Protein AF-A0A2W4KF21-F1 (afdb_monomer_lite)

Radius of gyration: 15.91 Å; chains: 1; bounding box: 39×37×43 Å

pLDDT: mean 79.7, std 15.99, range [42.22, 98.31]

Secondary structure (DSSP, 8-state):
----SS-EEEEPPPSSHHHHHHHIIIIISEE--HHHHHHTT---SS-SSSHHHHHHHTGGGEEEEEEE-TTSSSEEE-HHHHTT-SSEEEESS--TT---TTSTT----B--HHHHTT----SS-EEEEET-EETTTS--SEEEEEGGGHHHHHHHHHHTT--EETTEEHHHHEEEEP-

Foldseek 3Di:
DAFLPFKWKAAAFFDPNPVVLLCCLQPPLWLFAQVLCVVVVNDDPVGDDPPPQLVVQVVSQKRKIFMDGPPPHQFTAGLVLPLVDQQKWKDPFAQSNRPDPPDPSDDDIHNDSNDRSHDDGDPGMIMIGGRTDRCQSRPTQAREDAPVCLVVSLVSCVVVVHQDRPPGGPNNRYDHDDD

Sequence (179 aa):
LFRSKNRVIGHILQGNKKENLKRIILGTGVLAAQETRWRMGAHPKGNTMSPMDDMFTGGAAYAFLRVGPPGRFDIEWDAETLLVRADWFWRPTDKFGATNPKDSRYTSRETRPEVVANAHPNSSNEIVFKHGISIFRYPPRRIRVSASWREEVIGWFKQIGVTQLGDRPVEEVVVAHGG

Structure (mmCIF, N/CA/C/O backbone):
data_AF-A0A2W4KF21-F1
#
_entry.id   AF-A0A2W4KF21-F1
#
loop_
_atom_site.group_PDB
_atom_site.id
_atom_site.type_symbol
_atom_site.label_atom_id
_atom_site.label_alt_id
_atom_site.label_comp_id
_atom_site.label_asym_id
_atom_site.label_entity_id
_atom_site.label_seq_id
_atom_site.pdbx_PDB_ins_code
_atom_site.Cartn_x
_atom_site.Cartn_y
_atom_site.Cartn_z
_atom_site.occupancy
_atom_site.B_iso_or_equiv
_atom_site.auth_seq_id
_atom_site.auth_comp_id
_atom_site.auth_asym_id
_atom_site.auth_atom_id
_atom_site.pdbx_PDB_model_num
ATOM 1 N N . LEU A 1 1 ? 10.240 -21.439 -0.122 1.00 54.25 1 LEU A N 1
ATOM 2 C CA . LEU A 1 1 ? 9.822 -20.066 0.241 1.00 54.25 1 LEU A CA 1
ATOM 3 C C . LEU A 1 1 ? 11.054 -19.282 0.676 1.00 54.25 1 LEU A C 1
ATOM 5 O O . LEU A 1 1 ? 11.813 -19.790 1.492 1.00 54.25 1 LEU A O 1
ATOM 9 N N . PHE A 1 2 ? 11.278 -18.091 0.123 1.00 60.38 2 PHE A N 1
ATOM 10 C CA . PHE A 1 2 ? 12.237 -17.125 0.671 1.00 60.38 2 PHE A CA 1
ATOM 11 C C . PHE A 1 2 ? 11.516 -16.326 1.763 1.00 60.38 2 PHE A C 1
ATOM 13 O O . PHE A 1 2 ? 10.340 -16.029 1.598 1.00 60.38 2 PHE A O 1
ATOM 20 N N . ARG A 1 3 ? 12.199 -15.975 2.858 1.00 59.34 3 ARG A N 1
ATOM 21 C CA . ARG A 1 3 ? 11.620 -15.164 3.938 1.00 59.34 3 ARG A CA 1
ATOM 22 C C . ARG A 1 3 ? 12.452 -13.919 4.155 1.00 59.34 3 ARG A C 1
ATOM 24 O O . ARG A 1 3 ? 13.624 -14.018 4.522 1.00 59.34 3 ARG A O 1
ATOM 31 N N . SER A 1 4 ? 11.862 -12.749 3.919 1.00 63.03 4 SER A N 1
ATOM 32 C CA . SER A 1 4 ? 12.542 -11.491 4.221 1.00 63.03 4 SER A CA 1
ATOM 33 C C . SER A 1 4 ? 12.627 -11.334 5.733 1.00 63.03 4 SER A C 1
ATOM 35 O O . SER A 1 4 ? 11.607 -11.220 6.409 1.00 63.03 4 SER A O 1
ATOM 37 N N . LYS A 1 5 ? 13.840 -11.354 6.292 1.00 62.94 5 LYS A N 1
ATOM 38 C CA . LYS A 1 5 ? 13.994 -11.322 7.752 1.00 62.94 5 LYS A CA 1
ATOM 39 C C . LYS A 1 5 ? 13.764 -9.944 8.369 1.00 62.94 5 LYS A C 1
ATOM 41 O O . LYS A 1 5 ? 13.602 -9.896 9.575 1.00 62.94 5 LYS A O 1
ATOM 46 N N . ASN A 1 6 ? 13.745 -8.854 7.592 1.00 77.56 6 ASN A N 1
ATOM 47 C CA . ASN A 1 6 ? 13.626 -7.485 8.126 1.00 77.56 6 ASN A CA 1
ATOM 48 C C . ASN A 1 6 ? 13.198 -6.433 7.079 1.00 77.56 6 ASN A C 1
ATOM 50 O O . ASN A 1 6 ? 13.551 -5.253 7.201 1.00 77.56 6 ASN A O 1
ATOM 54 N N . ARG A 1 7 ? 12.491 -6.827 6.012 1.00 87.19 7 ARG A N 1
ATOM 55 C CA . ARG A 1 7 ? 11.993 -5.892 4.990 1.00 87.19 7 ARG A CA 1
ATOM 56 C C . ARG A 1 7 ? 10.534 -6.152 4.669 1.00 87.19 7 ARG A C 1
ATOM 58 O O . ARG A 1 7 ? 10.036 -7.265 4.797 1.00 87.19 7 ARG A O 1
ATOM 65 N N . VAL A 1 8 ? 9.880 -5.090 4.229 1.00 92.50 8 VAL A N 1
ATOM 66 C CA . VAL A 1 8 ? 8.517 -5.097 3.714 1.00 92.50 8 VAL A CA 1
ATOM 67 C C . VAL A 1 8 ? 8.514 -4.444 2.344 1.00 92.50 8 VAL A C 1
ATOM 69 O O . VAL A 1 8 ? 9.377 -3.615 2.031 1.00 92.50 8 VAL A O 1
ATOM 72 N N . ILE A 1 9 ? 7.524 -4.810 1.545 1.00 92.94 9 ILE A N 1
ATOM 73 C CA . ILE A 1 9 ? 7.164 -4.069 0.343 1.00 92.94 9 ILE A CA 1
ATOM 74 C C . ILE A 1 9 ? 6.026 -3.139 0.744 1.00 92.94 9 ILE A C 1
ATOM 76 O O . ILE A 1 9 ? 5.078 -3.587 1.380 1.00 92.94 9 ILE A O 1
ATOM 80 N N . GLY A 1 10 ? 6.098 -1.853 0.421 1.00 93.00 10 GLY A N 1
ATOM 81 C CA . GLY A 1 10 ? 5.080 -0.918 0.881 1.00 93.00 10 GLY A CA 1
ATOM 82 C C . GLY A 1 10 ? 4.859 0.295 -0.000 1.00 93.00 10 GLY A C 1
ATOM 83 O O . GLY A 1 10 ? 5.650 0.616 -0.888 1.00 93.00 10 GLY A O 1
ATOM 84 N N . HIS A 1 11 ? 3.737 0.957 0.263 1.00 91.50 11 HIS A N 1
ATOM 85 C CA . HIS A 1 11 ? 3.274 2.147 -0.435 1.00 91.50 11 HIS A CA 1
ATOM 86 C C . HIS A 1 11 ? 3.073 3.306 0.549 1.00 91.50 11 HIS A C 1
ATOM 88 O O . HIS A 1 11 ? 2.543 3.118 1.647 1.00 91.50 11 HIS A O 1
ATOM 94 N N . ILE A 1 12 ? 3.481 4.510 0.142 1.00 89.62 12 ILE A N 1
ATOM 95 C CA . ILE A 1 12 ? 3.196 5.758 0.860 1.00 89.62 12 ILE A CA 1
ATOM 96 C C . ILE A 1 12 ? 2.047 6.446 0.134 1.00 89.62 12 ILE A C 1
ATOM 98 O O . ILE A 1 12 ? 2.206 6.853 -1.020 1.00 89.62 12 ILE A O 1
ATOM 102 N N . LEU A 1 13 ? 0.915 6.593 0.817 1.00 87.06 13 LEU A N 1
ATOM 103 C CA . LEU A 1 13 ? -0.226 7.339 0.312 1.00 87.06 13 LEU A CA 1
ATOM 104 C C . LEU A 1 13 ? 0.162 8.818 0.213 1.00 87.06 13 LEU A C 1
ATOM 106 O O . LEU A 1 13 ? 0.653 9.414 1.170 1.00 87.06 13 LEU A O 1
ATOM 110 N N . GLN A 1 14 ? -0.057 9.410 -0.956 1.00 80.94 14 GLN A N 1
ATOM 111 C CA . GLN A 1 14 ? 0.237 10.821 -1.209 1.00 80.94 14 GLN A CA 1
ATOM 112 C C . GLN A 1 14 ? -0.993 11.696 -0.939 1.00 80.94 14 GLN A C 1
ATOM 114 O O . GLN A 1 14 ? -2.124 11.204 -0.950 1.00 80.94 14 GLN A O 1
ATOM 119 N N . GLY A 1 15 ? -0.782 12.995 -0.713 1.00 81.88 15 GLY A N 1
ATOM 120 C CA . GLY A 1 15 ? -1.860 13.969 -0.514 1.00 81.88 15 GLY A CA 1
ATOM 121 C C . GLY A 1 15 ? -2.752 13.645 0.690 1.00 81.88 15 GLY A C 1
ATOM 122 O O . GLY A 1 15 ? -2.266 13.319 1.774 1.00 81.88 15 GLY A O 1
ATOM 123 N N . ASN A 1 16 ? -4.075 13.723 0.508 1.00 84.06 16 ASN A N 1
ATOM 124 C CA . ASN A 1 16 ? -5.036 13.365 1.553 1.00 84.06 16 ASN A CA 1
ATOM 125 C C . ASN A 1 16 ? -5.079 11.838 1.748 1.00 84.06 16 ASN A C 1
ATOM 127 O O . ASN A 1 16 ? -5.884 11.133 1.135 1.00 84.06 16 ASN A O 1
ATOM 131 N N . LYS A 1 17 ? -4.195 11.332 2.617 1.00 89.12 17 LYS A N 1
ATOM 132 C CA . LYS A 1 17 ? -4.056 9.900 2.924 1.00 89.12 17 LYS A CA 1
ATOM 133 C C . LYS A 1 17 ? -5.371 9.259 3.352 1.00 89.12 17 LYS A C 1
ATOM 135 O O . LYS A 1 17 ? -5.662 8.143 2.929 1.00 89.12 17 LYS A O 1
ATOM 140 N N . LYS A 1 18 ? -6.165 9.971 4.158 1.00 90.50 18 LYS A N 1
ATOM 141 C CA . LYS A 1 18 ? -7.441 9.477 4.678 1.00 90.50 18 LYS A CA 1
ATOM 142 C C . LYS A 1 18 ? -8.443 9.215 3.575 1.00 90.50 18 LYS A C 1
ATOM 144 O O . LYS A 1 18 ? -8.954 8.105 3.453 1.00 90.50 18 LYS A O 1
ATOM 149 N N . GLU A 1 19 ? -8.653 10.214 2.737 1.00 86.81 19 GLU A N 1
ATOM 150 C CA . GLU A 1 19 ? -9.561 10.109 1.603 1.00 86.81 19 GLU A CA 1
ATOM 151 C C . GLU A 1 19 ? -9.077 9.069 0.579 1.00 86.81 19 GLU A C 1
ATOM 153 O O . GLU A 1 19 ? -9.865 8.276 0.069 1.00 86.81 19 GLU A O 1
ATOM 158 N N . ASN A 1 20 ? -7.769 9.003 0.314 1.00 85.38 20 ASN A N 1
ATOM 159 C CA . ASN A 1 20 ? -7.216 8.007 -0.603 1.00 85.38 20 ASN A CA 1
ATOM 160 C C . ASN A 1 20 ? -7.379 6.576 -0.075 1.00 85.38 20 ASN A C 1
ATOM 162 O O . ASN A 1 20 ? -7.749 5.686 -0.842 1.00 85.38 20 ASN A O 1
ATOM 166 N N . LEU A 1 21 ? -7.169 6.350 1.224 1.00 90.25 21 LEU A N 1
ATOM 167 C CA . LEU A 1 21 ? -7.403 5.045 1.838 1.00 90.25 21 LEU A CA 1
ATOM 168 C C . LEU A 1 21 ? -8.892 4.672 1.823 1.00 90.25 21 LEU A C 1
ATOM 170 O O . LEU A 1 21 ? -9.226 3.541 1.475 1.00 90.25 21 LEU A O 1
ATOM 174 N N . LYS A 1 22 ? -9.785 5.630 2.107 1.00 89.25 22 LYS A N 1
ATOM 175 C CA . LYS A 1 22 ? -11.240 5.441 2.009 1.00 89.25 22 LYS A CA 1
ATOM 176 C C . LYS A 1 22 ? -11.653 4.956 0.625 1.00 89.25 22 LYS A C 1
ATOM 178 O O . LYS A 1 22 ? -12.399 3.990 0.514 1.00 89.25 22 LYS A O 1
ATOM 183 N N . ARG A 1 23 ? -11.140 5.596 -0.430 1.00 85.62 23 ARG A N 1
ATOM 184 C CA . ARG A 1 23 ? -11.419 5.221 -1.827 1.00 85.62 23 ARG A CA 1
ATOM 185 C C . ARG A 1 23 ? -10.915 3.828 -2.171 1.00 85.62 23 ARG A C 1
ATOM 187 O O . ARG A 1 23 ? -11.590 3.113 -2.903 1.00 85.62 23 ARG A O 1
ATOM 194 N N . ILE A 1 24 ? -9.750 3.439 -1.650 1.00 87.94 24 ILE A N 1
ATOM 195 C CA . ILE A 1 24 ? -9.247 2.074 -1.824 1.00 87.94 24 ILE A CA 1
ATOM 196 C C . ILE A 1 24 ? -10.215 1.093 -1.163 1.00 87.94 24 ILE A C 1
ATOM 198 O O . ILE A 1 24 ? -10.636 0.156 -1.824 1.00 87.94 24 ILE A O 1
ATOM 202 N N . ILE A 1 25 ? -10.601 1.312 0.095 1.00 90.25 25 ILE A N 1
ATOM 203 C CA . ILE A 1 25 ? -11.417 0.356 0.859 1.00 90.25 25 ILE A CA 1
ATOM 204 C C . ILE A 1 25 ? -12.851 0.288 0.329 1.00 90.25 25 ILE A C 1
ATOM 206 O O . ILE A 1 25 ? -13.301 -0.783 -0.056 1.00 90.25 25 ILE A O 1
ATOM 210 N N . LEU A 1 26 ? -13.553 1.422 0.269 1.00 85.69 26 LEU A N 1
ATOM 211 C CA . LEU A 1 26 ? -14.971 1.480 -0.104 1.00 85.69 26 LEU A CA 1
ATOM 212 C C . LEU A 1 26 ? -15.217 1.389 -1.615 1.00 85.69 26 LEU A C 1
ATOM 214 O O . LEU A 1 26 ? -16.343 1.144 -2.030 1.00 85.69 26 LEU A O 1
ATOM 218 N N . GLY A 1 27 ? -14.196 1.649 -2.435 1.00 79.75 27 GLY A N 1
ATOM 219 C CA . GLY A 1 27 ? -14.311 1.627 -3.890 1.00 79.75 27 GLY A CA 1
ATOM 220 C C . GLY A 1 27 ? -14.067 0.236 -4.461 1.00 79.75 27 GLY A C 1
ATOM 221 O O . GLY A 1 27 ? -15.000 -0.493 -4.774 1.00 79.75 27 GLY A O 1
ATOM 222 N N . THR A 1 28 ? -12.796 -0.116 -4.656 1.00 75.50 28 THR A N 1
ATOM 223 C CA . THR A 1 28 ? -12.418 -1.322 -5.421 1.00 75.50 28 THR A CA 1
ATOM 224 C C . THR A 1 28 ? -11.611 -2.343 -4.634 1.00 75.50 28 THR A C 1
ATOM 226 O O . THR A 1 28 ? -11.383 -3.451 -5.114 1.00 75.50 28 THR A O 1
ATOM 229 N N . GLY A 1 29 ? -11.106 -1.978 -3.460 1.00 80.88 29 GLY A N 1
ATOM 230 C CA . GLY A 1 29 ? -10.084 -2.744 -2.757 1.00 80.88 29 GLY A CA 1
ATOM 231 C C . GLY A 1 29 ? -8.736 -2.764 -3.469 1.00 80.88 29 GLY A C 1
ATOM 232 O O . GLY A 1 29 ? -7.888 -3.575 -3.111 1.00 80.88 29 GLY A O 1
ATOM 233 N N . VAL A 1 30 ? -8.520 -1.947 -4.505 1.00 83.81 30 VAL A N 1
ATOM 234 C CA . VAL A 1 30 ? -7.303 -1.993 -5.322 1.00 83.81 30 VAL A CA 1
ATOM 235 C C . VAL A 1 30 ? -6.487 -0.722 -5.126 1.00 83.81 30 VAL A C 1
ATOM 237 O O . VAL A 1 30 ? -6.954 0.384 -5.401 1.00 83.81 30 VAL A O 1
ATOM 240 N N . LEU A 1 31 ? -5.218 -0.883 -4.741 1.00 81.25 31 LEU A N 1
ATOM 241 C CA . LEU A 1 31 ? -4.190 0.125 -4.981 1.00 81.25 31 LEU A CA 1
ATOM 242 C C . LEU A 1 31 ? -3.950 0.188 -6.493 1.00 81.25 31 LEU A C 1
ATOM 244 O O . LEU A 1 31 ? -3.119 -0.533 -7.049 1.00 81.25 31 LEU A O 1
ATOM 248 N N . ALA A 1 32 ? -4.785 0.976 -7.160 1.00 68.56 32 ALA A N 1
ATOM 249 C CA . ALA A 1 32 ? -4.885 1.007 -8.605 1.00 68.56 32 ALA A CA 1
ATOM 250 C C . ALA A 1 32 ? -3.744 1.811 -9.235 1.00 68.56 32 ALA A C 1
ATOM 252 O O . ALA A 1 32 ? -3.367 2.883 -8.751 1.00 68.56 32 ALA A O 1
ATOM 253 N N . ALA A 1 33 ? -3.245 1.298 -10.359 1.00 69.50 33 ALA A N 1
ATOM 254 C CA . ALA A 1 33 ? -2.389 2.049 -11.260 1.00 69.50 33 ALA A CA 1
ATOM 255 C C . ALA A 1 33 ? -3.111 3.300 -11.789 1.00 69.50 33 ALA A C 1
ATOM 257 O O . ALA A 1 33 ? -4.344 3.387 -11.762 1.00 69.50 33 ALA A O 1
ATOM 258 N N . GLN A 1 34 ? -2.356 4.286 -12.264 1.00 61.09 34 GLN A N 1
ATOM 259 C CA . GLN A 1 34 ? -2.917 5.559 -12.710 1.00 61.09 34 GLN A CA 1
ATOM 260 C C . GLN A 1 34 ? -3.912 5.405 -13.873 1.00 61.09 34 GLN A C 1
ATOM 262 O O . GLN A 1 34 ? -5.000 5.972 -13.797 1.00 61.09 34 GLN A O 1
ATOM 267 N N . GLU A 1 35 ? -3.608 4.586 -14.881 1.00 62.38 35 GLU A N 1
ATOM 268 C CA . GLU A 1 35 ? -4.525 4.283 -15.989 1.00 62.38 35 GLU A CA 1
ATOM 269 C C . GLU A 1 35 ? -5.807 3.622 -15.495 1.00 62.38 35 GLU A C 1
ATOM 271 O O . GLU A 1 35 ? -6.903 3.973 -15.932 1.00 62.38 35 GLU A O 1
ATOM 276 N N . THR A 1 36 ? -5.691 2.680 -14.556 1.00 56.84 36 THR A N 1
ATOM 277 C CA . THR A 1 36 ? -6.862 2.015 -13.988 1.00 56.84 36 THR A CA 1
ATOM 278 C C . THR A 1 36 ? -7.724 3.025 -13.225 1.00 56.84 36 THR A C 1
ATOM 280 O O . THR A 1 36 ? -8.941 3.001 -13.368 1.00 56.84 36 THR A O 1
ATOM 283 N N . ARG A 1 37 ? -7.120 3.970 -12.486 1.00 59.12 37 ARG A N 1
ATOM 284 C CA . ARG A 1 37 ? -7.849 5.074 -11.830 1.00 59.12 37 ARG A CA 1
ATOM 285 C C . ARG A 1 37 ? -8.558 5.978 -12.840 1.00 59.12 37 ARG A C 1
ATOM 287 O O . ARG A 1 37 ? -9.731 6.278 -12.644 1.00 59.12 37 ARG A O 1
ATOM 294 N N . TRP A 1 38 ? -7.893 6.347 -13.936 1.00 60.81 38 TRP A N 1
ATOM 295 C CA . TRP A 1 38 ? -8.502 7.132 -15.016 1.00 60.81 38 TRP A CA 1
ATOM 296 C C . TRP A 1 38 ? -9.691 6.418 -15.660 1.00 60.81 38 TRP A C 1
ATOM 298 O O . TRP A 1 38 ? -10.740 7.032 -15.832 1.00 60.81 38 TRP A O 1
ATOM 308 N N . ARG A 1 39 ? -9.575 5.117 -15.954 1.00 56.59 39 ARG A N 1
ATOM 309 C CA . ARG A 1 39 ? -10.692 4.319 -16.494 1.00 56.59 39 ARG A CA 1
ATOM 310 C C . ARG A 1 39 ? -11.859 4.190 -15.513 1.00 56.59 39 ARG A C 1
ATOM 312 O O . ARG A 1 39 ? -12.996 4.079 -15.949 1.00 56.59 39 ARG A O 1
ATOM 319 N N . MET A 1 40 ? -11.592 4.236 -14.208 1.00 56.69 40 MET A N 1
ATOM 320 C CA . MET A 1 40 ? -12.621 4.269 -13.160 1.00 56.69 40 MET A CA 1
ATOM 321 C C . MET A 1 40 ? -13.225 5.671 -12.935 1.00 56.69 40 MET A C 1
ATOM 323 O O . MET A 1 40 ? -13.983 5.855 -11.987 1.00 56.69 40 MET A O 1
ATOM 327 N N . GLY A 1 41 ? -12.868 6.681 -13.739 1.00 53.94 41 GLY A N 1
ATOM 328 C CA . GLY A 1 41 ? -13.335 8.064 -13.564 1.00 53.94 41 GLY A CA 1
ATOM 329 C C . GLY A 1 41 ? -12.695 8.802 -12.379 1.00 53.94 41 GLY A C 1
ATOM 330 O O . GLY A 1 41 ? -13.060 9.937 -12.071 1.00 53.94 41 GLY A O 1
ATOM 331 N N . ALA A 1 42 ? -11.711 8.195 -11.709 1.00 53.03 42 ALA A N 1
ATOM 332 C CA . ALA A 1 42 ? -10.936 8.839 -10.661 1.00 53.03 42 ALA A CA 1
ATOM 333 C C . ALA A 1 42 ? -9.799 9.645 -11.302 1.00 53.03 42 ALA A C 1
ATOM 335 O O . ALA A 1 42 ? -8.701 9.133 -11.515 1.00 53.03 42 ALA A O 1
ATOM 336 N N . HIS A 1 43 ? -10.061 10.917 -11.609 1.00 55.69 43 HIS A N 1
ATOM 337 C CA . HIS A 1 43 ? -9.060 11.851 -12.131 1.00 55.69 43 HIS A CA 1
ATOM 338 C C . HIS A 1 43 ? -8.252 12.469 -10.977 1.00 55.69 43 HIS A C 1
ATOM 340 O O . HIS A 1 43 ? -8.775 13.320 -10.250 1.00 55.69 43 HIS A O 1
ATOM 346 N N . PRO A 1 44 ? -6.980 12.085 -10.760 1.00 52.16 44 PRO A N 1
ATOM 347 C CA . PRO A 1 44 ? -6.175 12.679 -9.709 1.00 52.16 44 PRO A CA 1
ATOM 348 C C . PRO A 1 44 ? -5.705 14.062 -10.170 1.00 52.16 44 PRO A C 1
ATOM 350 O O . PRO A 1 44 ? -4.647 14.195 -10.777 1.00 52.16 44 PRO A O 1
ATOM 353 N N . LYS A 1 45 ? -6.458 15.121 -9.862 1.00 44.56 45 LYS A N 1
ATOM 354 C CA . LYS A 1 45 ? -5.855 16.459 -9.800 1.00 44.56 45 LYS A CA 1
ATOM 355 C C . LYS A 1 45 ? -4.874 16.456 -8.619 1.00 44.56 45 LYS A C 1
ATOM 357 O O . LYS A 1 45 ? -5.303 16.357 -7.476 1.00 44.56 45 LYS A O 1
ATOM 362 N N . GLY A 1 46 ? -3.568 16.477 -8.899 1.00 44.22 46 GLY A N 1
ATOM 363 C CA . GLY A 1 46 ? -2.507 16.715 -7.905 1.00 44.22 46 GLY A CA 1
ATOM 364 C C . GLY A 1 46 ? -2.158 15.580 -6.925 1.00 44.22 46 GLY A C 1
ATOM 365 O O . GLY A 1 46 ? -1.413 15.830 -5.986 1.00 44.22 46 GLY A O 1
ATOM 366 N N . ASN A 1 47 ? -2.657 14.350 -7.112 1.00 45.09 47 ASN A N 1
ATOM 367 C CA . ASN A 1 47 ? -2.562 13.278 -6.096 1.00 45.09 47 ASN A CA 1
ATOM 368 C C . ASN A 1 47 ? -1.603 12.116 -6.427 1.00 45.09 47 ASN A C 1
ATOM 370 O O . ASN A 1 47 ? -1.606 11.102 -5.728 1.00 45.09 47 ASN A O 1
ATOM 374 N N . THR A 1 48 ? -0.787 12.229 -7.474 1.00 51.25 48 THR A N 1
ATOM 375 C CA . THR A 1 48 ? 0.269 11.251 -7.784 1.00 51.25 48 THR A CA 1
ATOM 376 C C . THR A 1 48 ? 1.594 11.973 -7.988 1.00 51.25 48 THR A C 1
ATOM 378 O O . THR A 1 48 ? 1.613 13.132 -8.397 1.00 51.25 48 THR A O 1
ATOM 381 N N . MET A 1 49 ? 2.701 11.302 -7.679 1.00 52.94 49 MET A N 1
ATOM 382 C CA . MET A 1 49 ? 4.041 11.801 -7.988 1.00 52.94 49 MET A CA 1
ATOM 383 C C . MET A 1 49 ? 4.251 11.663 -9.503 1.00 52.94 49 MET A C 1
ATOM 385 O O . MET A 1 49 ? 3.940 10.613 -10.046 1.00 52.94 49 MET A O 1
ATOM 389 N N . SER A 1 50 ? 4.673 12.733 -10.178 1.00 53.62 50 SER A N 1
ATOM 390 C CA . SER A 1 50 ? 5.005 12.756 -11.618 1.00 53.62 50 SER A CA 1
ATOM 391 C C . SER A 1 50 ? 3.997 12.098 -12.591 1.00 53.62 50 SER A C 1
ATOM 393 O O . SER A 1 50 ? 4.385 11.306 -13.448 1.00 53.62 50 SER A O 1
ATOM 395 N N . PRO A 1 51 ? 2.697 12.462 -12.542 1.00 53.59 51 PRO A N 1
ATOM 396 C CA . PRO A 1 51 ? 1.643 11.854 -13.358 1.00 53.59 51 PRO A CA 1
ATOM 397 C C . PRO A 1 51 ? 1.899 11.868 -14.868 1.00 53.59 51 PRO A C 1
ATOM 399 O O . PRO A 1 51 ? 1.443 10.966 -15.560 1.00 53.59 51 PRO A O 1
ATOM 402 N N . MET A 1 52 ? 2.572 12.903 -15.376 1.00 53.47 52 MET A N 1
ATOM 403 C CA . MET A 1 52 ? 2.863 13.038 -16.803 1.00 53.47 52 MET A CA 1
ATOM 404 C C . MET A 1 52 ? 4.013 12.124 -17.228 1.00 53.47 52 MET A C 1
ATOM 406 O O . MET A 1 52 ? 3.915 11.475 -18.265 1.00 53.47 52 MET A O 1
ATOM 410 N N . ASP A 1 53 ? 5.072 12.022 -16.419 1.00 52.81 53 ASP A N 1
ATOM 411 C CA . ASP A 1 53 ? 6.225 11.172 -16.728 1.00 52.81 53 ASP A CA 1
ATOM 412 C C . ASP A 1 53 ? 5.824 9.695 -16.789 1.00 52.81 53 ASP A C 1
ATOM 414 O O . ASP A 1 53 ? 6.197 9.013 -17.742 1.00 52.81 53 ASP A O 1
ATOM 418 N N . ASP A 1 54 ? 4.988 9.237 -15.850 1.00 52.88 54 ASP A N 1
ATOM 419 C CA . ASP A 1 54 ? 4.451 7.870 -15.814 1.00 52.88 54 ASP A CA 1
ATOM 420 C C . ASP A 1 54 ? 3.626 7.521 -17.065 1.00 52.88 54 ASP A C 1
ATOM 422 O O . ASP A 1 54 ? 3.667 6.389 -17.554 1.00 52.88 54 ASP A O 1
ATOM 426 N N . MET A 1 55 ? 2.870 8.477 -17.611 1.00 55.28 55 MET A N 1
ATOM 427 C CA . MET A 1 55 ? 2.120 8.268 -18.854 1.00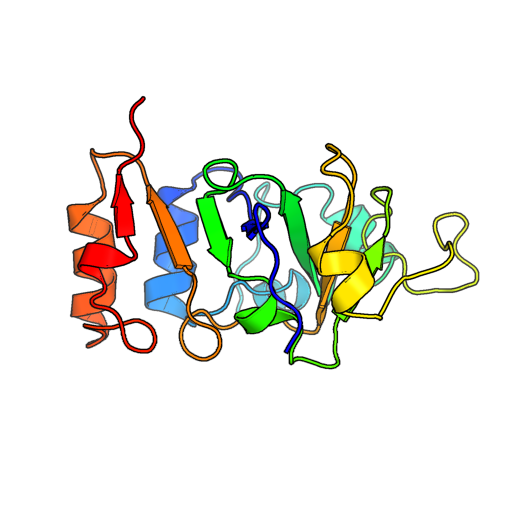 55.28 55 MET A CA 1
ATOM 428 C C . MET A 1 55 ? 3.049 8.125 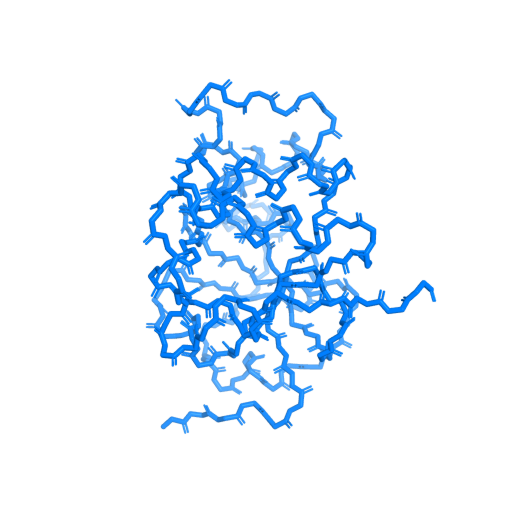-20.063 1.00 55.28 55 MET A C 1
ATOM 430 O O . MET A 1 55 ? 2.801 7.283 -20.925 1.00 55.28 55 MET A O 1
ATOM 434 N N . PHE A 1 56 ? 4.136 8.899 -20.125 1.00 55.53 56 PHE A N 1
ATOM 435 C CA . PHE A 1 56 ? 5.080 8.843 -21.245 1.00 55.53 56 PHE A CA 1
ATOM 436 C C . PHE A 1 56 ? 6.006 7.615 -21.209 1.00 55.53 56 PHE A C 1
ATOM 438 O O . PHE A 1 56 ? 6.522 7.209 -22.249 1.00 55.53 56 PHE A O 1
ATOM 445 N N . THR A 1 57 ? 6.209 7.000 -20.042 1.00 49.44 57 THR A N 1
ATOM 446 C CA . THR A 1 57 ? 7.097 5.837 -19.840 1.00 49.44 57 THR A CA 1
ATOM 447 C C . THR A 1 57 ? 6.380 4.480 -19.861 1.00 49.44 57 THR A C 1
ATOM 449 O O . THR A 1 57 ? 7.036 3.425 -19.851 1.00 49.44 57 THR A O 1
ATOM 452 N N . GLY A 1 58 ? 5.042 4.492 -19.851 1.00 52.72 58 GLY A N 1
ATOM 453 C CA . GLY A 1 58 ? 4.192 3.317 -19.629 1.00 52.72 58 GLY A CA 1
ATOM 454 C C . GLY A 1 58 ? 4.021 2.940 -18.148 1.00 52.72 58 GLY A C 1
ATOM 455 O O . GLY A 1 58 ? 3.383 1.931 -17.847 1.00 52.72 58 GLY A O 1
ATOM 456 N N . GLY A 1 59 ? 4.572 3.732 -17.221 1.00 51.50 59 GLY A N 1
ATOM 457 C CA . GLY A 1 59 ? 4.448 3.569 -15.769 1.00 51.50 59 GLY A CA 1
ATOM 458 C C . GLY A 1 59 ? 3.015 3.725 -15.248 1.00 51.50 59 GLY A C 1
ATOM 459 O O . GLY A 1 59 ? 2.648 3.120 -14.242 1.00 51.50 59 GLY A O 1
ATOM 460 N N . ALA A 1 60 ? 2.159 4.440 -15.980 1.00 56.59 60 ALA A N 1
ATOM 461 C CA . ALA A 1 60 ? 0.769 4.677 -15.607 1.00 56.59 60 ALA A CA 1
ATOM 462 C C . ALA A 1 60 ? -0.067 3.383 -15.477 1.00 56.59 60 ALA A C 1
ATOM 464 O O . ALA A 1 60 ? -1.065 3.371 -14.752 1.00 56.59 60 ALA A O 1
ATOM 465 N N . ALA A 1 61 ? 0.354 2.275 -16.101 1.00 57.31 61 ALA A N 1
ATOM 466 C CA . ALA A 1 61 ? -0.263 0.948 -15.978 1.00 57.31 61 ALA A CA 1
ATOM 467 C C . ALA A 1 61 ? 0.147 0.169 -14.706 1.00 57.31 61 ALA A C 1
ATOM 469 O O . ALA A 1 61 ? -0.358 -0.937 -14.466 1.00 57.31 61 ALA A O 1
ATOM 470 N N . TYR A 1 62 ? 1.039 0.729 -13.881 1.00 62.78 62 TYR A N 1
ATOM 471 C CA . TYR A 1 62 ? 1.624 0.065 -12.721 1.00 62.78 62 TYR A CA 1
ATOM 472 C C . TYR A 1 62 ? 1.291 0.742 -11.383 1.00 62.78 62 TYR A C 1
ATOM 474 O O . TYR A 1 62 ? 1.064 1.948 -11.290 1.00 62.78 62 TYR A O 1
ATOM 482 N N . ALA A 1 63 ? 1.255 -0.061 -10.316 1.00 80.31 63 ALA A N 1
ATOM 483 C CA . ALA A 1 63 ? 1.307 0.434 -8.945 1.00 80.31 63 ALA A CA 1
ATOM 484 C C . ALA A 1 63 ? 2.750 0.417 -8.442 1.00 80.31 63 ALA A C 1
ATOM 486 O O . ALA A 1 63 ? 3.416 -0.620 -8.481 1.00 80.31 63 ALA A O 1
ATOM 487 N N . PHE A 1 64 ? 3.189 1.569 -7.942 1.00 82.69 64 PHE A N 1
ATOM 488 C CA . PHE A 1 64 ? 4.544 1.813 -7.469 1.00 82.69 64 PHE A CA 1
ATOM 489 C C . PHE A 1 64 ? 4.657 1.578 -5.967 1.00 82.69 64 PHE A C 1
ATOM 491 O O . PHE A 1 64 ? 3.969 2.213 -5.158 1.00 82.69 64 PHE A O 1
ATOM 498 N N . LEU A 1 65 ? 5.520 0.642 -5.599 1.00 89.62 65 LEU A N 1
ATOM 499 C CA . LEU A 1 65 ? 5.838 0.283 -4.227 1.00 89.62 65 LEU A CA 1
ATOM 500 C C . LEU A 1 65 ? 7.356 0.345 -4.026 1.00 89.62 65 LEU A C 1
ATOM 502 O O . LEU A 1 65 ? 8.133 0.485 -4.971 1.00 89.62 65 LEU A O 1
ATOM 506 N N . ARG A 1 66 ? 7.787 0.257 -2.769 1.00 89.81 66 ARG A N 1
ATOM 507 C CA . ARG A 1 66 ? 9.202 0.260 -2.387 1.00 89.81 66 ARG A CA 1
ATOM 508 C C . ARG A 1 66 ? 9.504 -0.882 -1.434 1.00 89.81 66 ARG A C 1
ATOM 510 O O . ARG A 1 66 ? 8.653 -1.273 -0.643 1.00 89.81 66 ARG A O 1
ATOM 517 N N . VAL A 1 67 ? 10.739 -1.360 -1.464 1.00 89.62 67 VAL A N 1
ATOM 518 C CA . VAL A 1 67 ? 11.316 -2.235 -0.443 1.00 89.62 67 VAL A CA 1
ATOM 519 C C . VAL A 1 67 ? 11.932 -1.362 0.649 1.00 89.62 67 VAL A C 1
ATOM 521 O O . VAL A 1 67 ? 12.692 -0.424 0.379 1.00 89.62 67 VAL A O 1
ATOM 524 N N . GLY A 1 68 ? 11.604 -1.643 1.907 1.00 89.50 68 GLY A N 1
ATOM 525 C CA . GLY A 1 68 ? 12.096 -0.866 3.041 1.00 89.50 68 GLY A CA 1
ATOM 526 C C . GLY A 1 68 ? 11.934 -1.574 4.382 1.00 89.50 68 GLY A C 1
ATOM 527 O O . GLY A 1 68 ? 11.426 -2.693 4.431 1.00 89.50 68 GLY A O 1
ATOM 528 N N . PRO A 1 69 ? 12.391 -0.951 5.481 1.00 90.00 69 PRO A N 1
ATOM 529 C CA . PRO A 1 69 ? 12.130 -1.469 6.818 1.00 90.00 69 PRO A CA 1
ATOM 530 C C . PRO A 1 69 ? 10.627 -1.380 7.165 1.00 90.00 69 PRO A C 1
ATOM 532 O O . PRO A 1 69 ? 9.946 -0.473 6.674 1.00 90.00 69 PRO A O 1
ATOM 535 N N . PRO A 1 70 ? 10.107 -2.284 8.019 1.00 90.44 70 PRO A N 1
ATOM 536 C CA . PRO A 1 70 ? 8.760 -2.163 8.575 1.00 90.44 70 PRO A CA 1
ATOM 537 C C . PRO A 1 70 ? 8.556 -0.827 9.303 1.00 90.44 70 PRO A C 1
ATOM 539 O O . PRO A 1 70 ? 9.485 -0.299 9.910 1.00 90.44 70 PRO A O 1
ATOM 542 N N . GLY A 1 71 ? 7.334 -0.299 9.288 1.00 90.12 71 GLY A N 1
ATOM 543 C CA . GLY A 1 71 ? 6.975 0.976 9.912 1.00 90.12 71 GLY A CA 1
ATOM 544 C C . GLY A 1 71 ? 7.234 2.209 9.042 1.00 90.12 71 GLY A C 1
ATOM 545 O O . GLY A 1 71 ? 6.894 3.317 9.451 1.00 90.12 71 GLY A O 1
ATOM 546 N N . ARG A 1 72 ? 7.814 2.050 7.848 1.00 89.12 72 ARG A N 1
ATOM 547 C CA . ARG A 1 72 ? 8.102 3.166 6.933 1.00 89.12 72 ARG A CA 1
ATOM 548 C C . ARG A 1 72 ? 6.895 3.575 6.088 1.00 89.12 72 ARG A C 1
ATOM 550 O O . ARG A 1 72 ? 6.823 4.727 5.666 1.00 89.12 72 ARG A O 1
ATOM 557 N N . PHE A 1 73 ? 5.986 2.649 5.794 1.00 92.38 73 PHE A N 1
ATOM 558 C CA . PHE A 1 73 ? 4.958 2.843 4.770 1.00 92.38 73 PHE A CA 1
ATOM 559 C C . PHE A 1 73 ? 3.561 2.975 5.383 1.00 92.38 73 PHE A C 1
ATOM 561 O O . PHE A 1 73 ? 3.358 2.660 6.556 1.00 92.38 73 PHE A O 1
ATOM 568 N N . ASP A 1 74 ? 2.602 3.471 4.600 1.00 94.50 74 ASP A N 1
ATOM 569 C CA . ASP A 1 74 ? 1.200 3.538 5.027 1.00 94.50 74 ASP A CA 1
ATOM 570 C C . ASP A 1 74 ? 0.508 2.187 4.800 1.00 94.50 74 ASP A C 1
ATOM 572 O O . ASP A 1 74 ? -0.298 1.756 5.615 1.00 94.50 74 ASP A O 1
ATOM 576 N N . ILE A 1 75 ? 0.855 1.478 3.723 1.00 95.50 75 ILE A N 1
ATOM 577 C CA . ILE A 1 75 ? 0.398 0.106 3.472 1.00 95.50 75 ILE A CA 1
ATOM 578 C C . ILE A 1 75 ? 1.624 -0.776 3.270 1.00 95.50 75 ILE A C 1
ATOM 580 O O . ILE A 1 75 ? 2.488 -0.460 2.450 1.00 95.50 75 ILE A O 1
ATOM 584 N N . GLU A 1 76 ? 1.707 -1.863 4.029 1.00 95.56 76 GLU A N 1
ATOM 585 C CA . GLU A 1 76 ? 2.848 -2.776 4.059 1.00 95.56 76 GLU A CA 1
ATOM 586 C C . GLU A 1 76 ? 2.400 -4.194 3.731 1.00 95.56 76 GLU A C 1
ATOM 588 O O . GLU A 1 76 ? 1.396 -4.670 4.258 1.00 95.56 76 GLU A O 1
ATOM 593 N N . TRP A 1 77 ? 3.199 -4.900 2.942 1.00 95.19 77 TRP A N 1
ATOM 594 C CA . TRP A 1 77 ? 3.059 -6.315 2.628 1.00 95.19 77 TRP A CA 1
ATOM 595 C C . TRP A 1 77 ? 4.335 -7.064 2.993 1.00 95.19 77 TRP A C 1
ATOM 597 O O . TRP A 1 77 ? 5.448 -6.541 2.856 1.00 95.19 77 TRP A O 1
ATOM 607 N N . ASP A 1 78 ? 4.172 -8.314 3.416 1.00 93.12 78 ASP A N 1
ATOM 608 C CA . ASP A 1 78 ? 5.279 -9.258 3.398 1.00 93.12 78 ASP A CA 1
ATOM 609 C C . ASP A 1 78 ? 5.670 -9.542 1.942 1.00 93.12 78 ASP A C 1
ATOM 611 O O . ASP A 1 78 ? 4.822 -9.604 1.047 1.00 93.12 78 ASP A O 1
ATOM 615 N N . ALA A 1 79 ? 6.971 -9.703 1.689 1.00 90.75 79 ALA A N 1
ATOM 616 C CA . ALA A 1 79 ? 7.469 -9.959 0.338 1.00 90.75 79 ALA A CA 1
ATOM 617 C C . ALA A 1 79 ? 6.847 -11.233 -0.263 1.00 90.75 79 ALA A C 1
ATOM 619 O O . ALA A 1 79 ? 6.498 -11.262 -1.439 1.00 90.75 79 ALA A O 1
ATOM 620 N N . GLU A 1 80 ? 6.635 -12.252 0.567 1.00 90.62 80 GLU A N 1
ATOM 621 C CA . GLU A 1 80 ? 5.989 -13.516 0.200 1.00 90.62 80 GLU A CA 1
ATOM 622 C C . GLU A 1 80 ? 4.542 -13.328 -0.277 1.00 90.62 80 GLU A C 1
ATOM 624 O O . GLU A 1 80 ? 4.084 -14.075 -1.134 1.00 90.62 80 GLU A O 1
ATOM 629 N N . THR A 1 81 ? 3.834 -12.301 0.199 1.00 93.06 81 THR A N 1
ATOM 630 C CA . THR A 1 81 ? 2.454 -12.027 -0.222 1.00 93.06 81 THR A CA 1
ATOM 631 C C . THR A 1 81 ? 2.385 -11.480 -1.645 1.00 93.06 81 THR A C 1
ATOM 633 O O . THR A 1 81 ? 1.440 -11.774 -2.373 1.00 93.06 81 THR A O 1
ATOM 636 N N . LEU A 1 82 ? 3.359 -10.662 -2.058 1.00 92.25 82 LEU A N 1
ATOM 637 C CA . LEU A 1 82 ? 3.315 -9.982 -3.357 1.00 92.25 82 LEU A CA 1
ATOM 638 C C . LEU A 1 82 ? 4.194 -10.631 -4.423 1.00 92.25 82 LEU A C 1
ATOM 640 O O . LEU A 1 82 ? 3.786 -10.690 -5.581 1.00 92.25 82 LEU A O 1
ATOM 644 N N . LEU A 1 83 ? 5.379 -11.126 -4.063 1.00 91.38 83 LEU A N 1
ATOM 645 C CA . LEU A 1 83 ? 6.349 -11.638 -5.037 1.00 91.38 83 LEU A CA 1
ATOM 646 C C . LEU A 1 83 ? 6.008 -13.044 -5.561 1.00 91.38 83 LEU A C 1
ATOM 648 O O . LEU A 1 83 ? 6.704 -13.548 -6.435 1.00 91.38 83 LEU A O 1
ATOM 652 N N . VAL A 1 84 ? 4.921 -13.657 -5.078 1.00 90.31 84 VAL A N 1
ATOM 653 C CA . VAL A 1 84 ? 4.288 -14.832 -5.715 1.00 90.31 84 VAL A CA 1
ATOM 654 C C . VAL A 1 84 ? 3.655 -14.496 -7.063 1.00 90.31 84 VAL A C 1
ATOM 656 O O . VAL A 1 84 ? 3.382 -15.386 -7.867 1.00 90.31 84 VAL A O 1
ATOM 659 N N . ARG A 1 85 ? 3.393 -13.212 -7.320 1.00 91.12 85 ARG A N 1
ATOM 660 C CA . ARG A 1 85 ? 2.932 -12.742 -8.621 1.00 91.12 85 ARG A CA 1
ATOM 661 C C . ARG A 1 85 ? 4.069 -12.826 -9.641 1.00 91.12 85 ARG A C 1
ATOM 663 O O . ARG A 1 85 ? 5.234 -12.713 -9.282 1.00 91.12 85 ARG A O 1
ATOM 670 N N . ALA A 1 86 ? 3.725 -12.948 -10.920 1.00 87.31 86 ALA A N 1
ATOM 671 C CA . ALA A 1 86 ? 4.692 -12.920 -12.023 1.00 87.31 86 ALA A CA 1
ATOM 672 C C . ALA A 1 86 ? 4.745 -11.562 -12.753 1.00 87.31 86 ALA A C 1
ATOM 674 O O . ALA A 1 86 ? 5.557 -11.367 -13.651 1.00 87.31 86 ALA A O 1
ATOM 675 N N . ASP A 1 87 ? 3.865 -10.620 -12.403 1.00 88.06 87 ASP A N 1
ATOM 676 C CA . ASP A 1 87 ? 3.651 -9.361 -13.124 1.00 88.06 87 ASP A CA 1
ATOM 677 C C . ASP A 1 87 ? 4.309 -8.150 -12.445 1.00 88.06 87 ASP A C 1
ATOM 679 O O . ASP A 1 87 ? 3.772 -7.035 -12.467 1.00 88.06 87 ASP A O 1
ATOM 683 N N . TRP A 1 88 ? 5.484 -8.370 -11.857 1.00 89.44 88 TRP A N 1
ATOM 684 C CA . TRP A 1 88 ? 6.281 -7.335 -11.214 1.00 89.44 88 TRP A CA 1
ATOM 685 C C . TRP A 1 88 ? 7.726 -7.327 -11.703 1.00 89.44 88 TRP A C 1
ATOM 687 O O . TRP A 1 88 ? 8.246 -8.314 -12.220 1.00 89.44 88 TRP A O 1
ATOM 697 N N . PHE A 1 89 ? 8.381 -6.185 -11.528 1.00 86.44 89 PHE A N 1
ATOM 698 C CA . PHE A 1 89 ? 9.832 -6.075 -11.622 1.00 86.44 89 PHE A CA 1
ATOM 699 C C . PHE A 1 89 ? 10.334 -5.011 -10.649 1.00 86.44 89 PHE A C 1
ATOM 701 O O . PHE A 1 89 ? 9.594 -4.099 -10.275 1.00 86.44 89 PHE A O 1
ATOM 708 N N . TRP A 1 90 ? 11.597 -5.123 -10.251 1.00 86.44 90 TRP A N 1
ATOM 709 C CA . TRP A 1 90 ? 12.252 -4.190 -9.340 1.00 86.44 90 TRP A CA 1
ATOM 710 C C . TRP A 1 90 ? 13.436 -3.481 -9.993 1.00 86.44 90 TRP A C 1
ATOM 712 O O . TRP A 1 90 ? 14.095 -4.019 -10.890 1.00 86.44 90 TRP A O 1
ATOM 722 N N . ARG A 1 91 ? 13.716 -2.270 -9.506 1.00 81.06 91 ARG A N 1
ATOM 723 C CA . ARG A 1 91 ? 14.886 -1.464 -9.847 1.00 81.06 91 ARG A CA 1
ATOM 724 C C . ARG A 1 91 ? 15.511 -0.848 -8.594 1.00 81.06 91 ARG A C 1
ATOM 726 O O . ARG A 1 91 ? 14.788 -0.389 -7.706 1.00 81.06 91 ARG A O 1
ATOM 733 N N . PRO A 1 92 ? 16.851 -0.743 -8.547 1.00 75.12 92 PRO A N 1
ATOM 734 C CA . PRO A 1 92 ? 17.554 -0.093 -7.441 1.00 75.12 92 PRO A CA 1
ATOM 735 C C . PRO A 1 92 ? 17.402 1.432 -7.432 1.00 75.12 92 PRO A C 1
ATOM 737 O O . PRO A 1 92 ? 17.698 2.057 -6.415 1.00 75.12 92 PRO A O 1
ATOM 740 N N . THR A 1 93 ? 16.975 2.033 -8.547 1.00 69.88 93 THR A N 1
ATOM 741 C CA . THR A 1 93 ? 16.802 3.483 -8.711 1.00 69.88 93 THR A CA 1
ATOM 742 C C . THR A 1 93 ? 15.472 3.791 -9.392 1.00 69.88 93 THR A C 1
ATOM 744 O O . THR A 1 93 ? 15.004 2.990 -10.201 1.00 69.88 93 THR A O 1
ATOM 747 N N . ASP A 1 94 ? 14.895 4.945 -9.055 1.00 63.66 94 ASP A N 1
ATOM 748 C CA . ASP A 1 94 ? 13.588 5.396 -9.524 1.00 63.66 94 ASP A CA 1
ATOM 749 C C . ASP A 1 94 ? 13.717 5.776 -10.995 1.00 63.66 94 ASP A C 1
ATOM 751 O O . ASP A 1 94 ? 14.631 6.515 -11.386 1.00 63.66 94 ASP A O 1
ATOM 755 N N . LYS A 1 95 ? 12.858 5.184 -11.820 1.00 64.75 95 LYS A N 1
ATOM 756 C CA . LYS A 1 95 ? 12.870 5.345 -13.275 1.00 64.75 95 LYS A CA 1
ATOM 757 C C . LYS A 1 95 ? 11.463 5.537 -13.827 1.00 64.75 95 LYS A C 1
ATOM 759 O O . LYS A 1 95 ? 11.274 5.304 -15.024 1.00 64.75 95 LYS A O 1
ATOM 764 N N . PHE A 1 96 ? 10.502 5.942 -12.990 1.00 61.09 96 PHE A N 1
ATOM 765 C CA . PHE A 1 96 ? 9.128 6.228 -13.413 1.00 61.09 96 PHE A CA 1
ATOM 766 C C . PHE A 1 96 ? 8.505 5.057 -14.192 1.00 61.09 96 PHE A C 1
ATOM 768 O O . PHE A 1 96 ? 7.858 5.242 -15.222 1.00 61.09 96 PHE A O 1
ATOM 775 N N . GLY A 1 97 ? 8.823 3.813 -13.813 1.00 56.09 97 GLY A N 1
ATOM 776 C CA . GLY A 1 97 ? 8.303 2.620 -14.482 1.00 56.09 97 GLY A CA 1
ATOM 777 C C . GLY A 1 97 ? 8.725 2.412 -15.948 1.00 56.09 97 GLY A C 1
ATOM 778 O O . GLY A 1 97 ? 8.111 1.583 -16.612 1.00 56.09 97 GLY A O 1
ATOM 779 N N . ALA A 1 98 ? 9.761 3.090 -16.473 1.00 58.56 98 ALA A N 1
ATOM 780 C CA . ALA A 1 98 ? 10.159 3.048 -17.894 1.00 58.56 98 ALA A CA 1
ATOM 781 C C . ALA A 1 98 ? 10.273 1.641 -18.486 1.00 58.56 98 ALA A C 1
ATOM 783 O O . ALA A 1 98 ? 11.274 0.947 -18.282 1.00 58.56 98 ALA A O 1
ATOM 784 N N . THR A 1 99 ? 9.258 1.205 -19.236 1.00 61.84 99 THR A N 1
ATOM 785 C CA . THR A 1 99 ? 9.209 -0.169 -19.750 1.00 61.84 99 THR A CA 1
ATOM 786 C C . THR A 1 99 ? 9.864 -0.357 -21.122 1.00 61.84 99 THR A C 1
ATOM 788 O O . THR A 1 99 ? 10.219 -1.486 -21.470 1.00 61.84 99 THR A O 1
ATOM 791 N N . ASN A 1 100 ? 10.058 0.726 -21.871 1.00 64.56 100 ASN A N 1
ATOM 792 C CA . ASN A 1 100 ? 10.576 0.721 -23.236 1.00 64.56 100 ASN A CA 1
ATOM 793 C C . ASN A 1 100 ? 12.118 0.667 -23.261 1.00 64.56 100 ASN A C 1
ATOM 795 O O . ASN A 1 100 ? 12.735 1.611 -22.778 1.00 64.56 100 ASN A O 1
ATOM 799 N N . PRO A 1 101 ? 12.753 -0.358 -23.868 1.00 63.53 101 PRO A N 1
ATOM 800 C CA . PRO A 1 101 ? 14.213 -0.448 -24.003 1.00 63.53 101 PRO A CA 1
ATOM 801 C C . PRO A 1 101 ? 14.888 0.733 -24.708 1.00 63.53 101 PRO A C 1
ATOM 803 O O . PRO A 1 101 ? 16.090 0.920 -24.562 1.00 63.53 101 PRO A O 1
ATOM 806 N N . LYS A 1 102 ? 14.129 1.515 -25.485 1.00 62.78 102 LYS A N 1
ATOM 807 C CA . LYS A 1 102 ? 14.618 2.705 -26.194 1.00 62.78 102 LYS A CA 1
ATOM 808 C C . LYS A 1 102 ? 14.549 3.989 -25.358 1.00 62.78 102 LYS A C 1
ATOM 810 O O . LYS A 1 102 ? 15.013 5.025 -25.818 1.00 62.78 102 LYS A O 1
ATOM 815 N N . ASP A 1 103 ? 13.946 3.947 -24.170 1.00 65.75 103 ASP A N 1
ATOM 816 C CA . ASP A 1 103 ? 13.930 5.080 -23.243 1.00 65.75 103 ASP A CA 1
ATOM 817 C C . ASP A 1 103 ? 15.275 5.153 -22.505 1.00 65.75 103 ASP A C 1
ATOM 819 O O . ASP A 1 103 ? 15.752 4.146 -21.984 1.00 65.75 103 ASP A O 1
ATOM 823 N N . SER A 1 104 ? 15.883 6.338 -22.4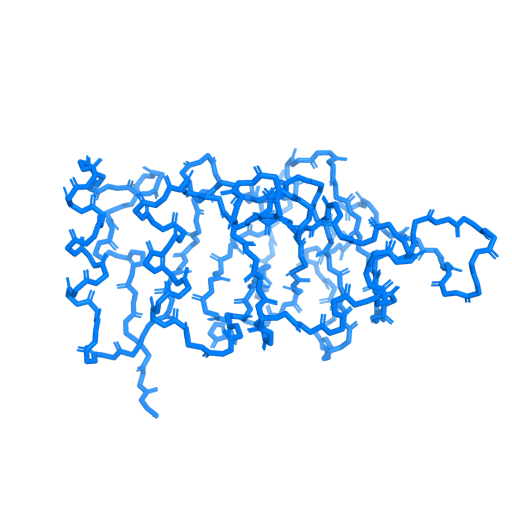14 1.00 64.62 104 SER A N 1
ATOM 824 C CA . SER A 1 104 ? 17.158 6.541 -21.706 1.00 64.62 104 SER A CA 1
ATOM 825 C C . SER A 1 104 ? 17.087 6.211 -20.207 1.00 64.62 104 SER A C 1
ATOM 827 O O . SER A 1 104 ? 18.115 6.038 -19.552 1.00 64.62 104 SER A O 1
ATOM 829 N N . ARG A 1 105 ? 15.877 6.088 -19.651 1.00 62.78 105 ARG A N 1
ATOM 830 C CA . ARG A 1 105 ? 15.597 5.668 -18.272 1.00 62.78 105 ARG A CA 1
ATOM 831 C C . ARG A 1 105 ? 15.463 4.144 -18.128 1.00 62.78 105 ARG A C 1
ATOM 833 O O . ARG A 1 105 ? 15.288 3.656 -17.009 1.00 62.78 105 ARG A O 1
ATOM 840 N N . TYR A 1 106 ? 15.539 3.374 -19.216 1.00 62.16 106 TYR A N 1
ATOM 841 C CA . TYR A 1 106 ? 15.520 1.913 -19.183 1.00 62.16 106 TYR A CA 1
ATOM 842 C C . TYR A 1 106 ? 16.877 1.349 -18.748 1.00 62.16 106 TYR A C 1
ATOM 844 O O . TYR A 1 106 ? 17.900 1.561 -19.391 1.00 62.16 106 TYR A O 1
ATOM 852 N N . THR A 1 107 ? 16.877 0.576 -17.663 1.00 65.19 107 THR A N 1
ATOM 853 C CA . THR A 1 107 ? 18.048 -0.151 -17.151 1.00 65.19 107 THR A CA 1
ATOM 854 C C . THR A 1 107 ? 17.715 -1.630 -16.963 1.00 65.19 107 THR A C 1
ATOM 856 O O . THR A 1 107 ? 16.569 -2.051 -17.156 1.00 65.19 107 THR A O 1
ATOM 859 N N . SER A 1 108 ? 18.702 -2.424 -16.533 1.00 68.44 108 SER A N 1
ATOM 860 C CA . SER A 1 108 ? 18.458 -3.789 -16.062 1.00 68.44 108 SER A CA 1
ATOM 861 C C . SER A 1 108 ? 17.379 -3.810 -14.967 1.00 68.44 108 SER A C 1
ATOM 863 O O . SER A 1 108 ? 17.245 -2.875 -14.170 1.00 68.44 108 SER A O 1
ATOM 865 N N . ARG A 1 109 ? 16.570 -4.872 -14.978 1.00 77.31 109 ARG A N 1
ATOM 866 C CA . ARG A 1 109 ? 15.470 -5.125 -14.040 1.00 77.31 109 ARG A CA 1
ATOM 867 C C . ARG A 1 109 ? 15.760 -6.408 -13.285 1.00 77.31 109 ARG A C 1
ATOM 869 O O . ARG A 1 109 ? 16.328 -7.328 -13.864 1.00 77.31 109 ARG A O 1
ATOM 876 N N . GLU A 1 110 ? 15.319 -6.477 -12.039 1.00 82.25 110 GLU A N 1
ATOM 877 C CA . GLU A 1 110 ? 15.342 -7.714 -11.263 1.00 82.25 110 GLU A CA 1
ATOM 878 C C . GLU A 1 110 ? 13.929 -8.290 -11.153 1.00 82.25 110 GLU A C 1
ATOM 880 O O . GLU A 1 110 ? 12.964 -7.558 -10.918 1.00 82.25 110 GLU A O 1
ATOM 885 N N . THR A 1 111 ? 13.822 -9.603 -11.323 1.00 83.69 111 THR A N 1
ATOM 886 C CA . THR A 1 111 ? 12.562 -10.363 -11.264 1.00 83.69 111 THR A CA 1
ATOM 887 C C . THR A 1 111 ? 12.677 -11.589 -10.359 1.00 83.69 111 THR A C 1
ATOM 889 O O . THR A 1 111 ? 11.719 -12.345 -10.230 1.00 83.69 111 THR A O 1
ATOM 892 N N . ARG A 1 112 ? 13.835 -11.807 -9.723 1.00 85.00 112 ARG A N 1
ATOM 893 C CA . ARG A 1 112 ? 14.056 -12.886 -8.759 1.00 85.00 112 ARG A CA 1
ATOM 894 C C . ARG A 1 112 ? 13.563 -12.482 -7.366 1.00 85.00 112 ARG A C 1
ATOM 896 O O . ARG A 1 112 ? 14.116 -11.542 -6.779 1.00 85.00 112 ARG A O 1
ATOM 903 N N . PRO A 1 113 ? 12.543 -13.162 -6.811 1.00 83.56 113 PRO A N 1
ATOM 904 C CA . PRO A 1 113 ? 11.959 -12.801 -5.524 1.00 83.56 113 PRO A CA 1
ATOM 905 C C . PRO A 1 113 ? 12.966 -12.744 -4.368 1.00 83.56 113 PRO A C 1
ATOM 907 O O . PRO A 1 113 ? 12.934 -11.823 -3.555 1.00 83.56 113 PRO A O 1
ATOM 910 N N . GLU A 1 114 ? 13.889 -13.702 -4.307 1.00 84.06 114 GLU A N 1
ATOM 911 C CA . GLU A 1 114 ? 14.890 -13.839 -3.250 1.00 84.06 114 GLU A CA 1
ATOM 912 C C . GLU A 1 114 ? 15.907 -12.695 -3.235 1.00 84.06 114 GLU A C 1
ATOM 914 O O . GLU A 1 114 ? 16.392 -12.319 -2.167 1.00 84.06 114 GLU A O 1
ATOM 919 N N . VAL A 1 115 ? 16.192 -12.099 -4.395 1.00 83.38 115 VAL A N 1
ATOM 920 C CA . VAL A 1 115 ? 17.076 -10.934 -4.499 1.00 83.38 115 VAL A CA 1
ATOM 921 C C . VAL A 1 115 ? 16.348 -9.691 -4.000 1.00 83.38 115 VAL A C 1
ATOM 923 O O . VAL A 1 115 ? 16.864 -8.958 -3.159 1.00 83.38 115 VAL A O 1
ATOM 926 N N . VAL A 1 116 ? 15.113 -9.480 -4.456 1.00 83.25 116 VAL A N 1
ATOM 927 C CA . VAL A 1 116 ? 14.332 -8.280 -4.120 1.00 83.25 116 VAL A CA 1
ATOM 928 C C . VAL A 1 116 ? 13.893 -8.269 -2.660 1.00 83.25 116 VAL A C 1
ATOM 930 O O . VAL A 1 116 ? 13.976 -7.233 -2.001 1.00 83.25 116 VAL A O 1
ATOM 933 N N . ALA A 1 117 ? 13.505 -9.421 -2.111 1.00 81.12 117 ALA A N 1
ATOM 934 C CA . ALA A 1 117 ? 13.132 -9.562 -0.704 1.00 81.12 117 ALA A CA 1
ATOM 935 C C . ALA A 1 117 ? 14.272 -9.202 0.269 1.00 81.12 117 ALA A C 1
ATOM 937 O O . ALA A 1 117 ? 14.010 -8.888 1.435 1.00 81.12 117 ALA A O 1
ATOM 938 N N . ASN A 1 118 ? 15.519 -9.236 -0.212 1.00 77.81 118 ASN A N 1
ATOM 939 C CA . ASN A 1 118 ? 16.731 -8.929 0.543 1.00 77.81 118 ASN A CA 1
ATOM 940 C C . ASN A 1 118 ? 17.454 -7.668 0.040 1.00 77.81 118 ASN A C 1
ATOM 942 O O . ASN A 1 118 ? 18.557 -7.375 0.501 1.00 77.81 118 ASN A O 1
ATOM 946 N N . ALA A 1 119 ? 16.846 -6.902 -0.872 1.00 78.12 119 ALA A N 1
ATOM 947 C CA . ALA A 1 119 ? 17.457 -5.699 -1.418 1.00 78.12 119 ALA A CA 1
ATOM 948 C C . ALA A 1 119 ? 17.756 -4.662 -0.320 1.00 78.12 119 ALA A C 1
ATOM 950 O O . ALA A 1 119 ? 16.997 -4.486 0.646 1.00 78.12 119 ALA A O 1
ATOM 951 N N . HIS A 1 120 ? 18.873 -3.945 -0.476 1.00 70.50 120 HIS A N 1
ATOM 952 C CA . HIS A 1 120 ? 19.235 -2.874 0.445 1.00 70.50 120 HIS A CA 1
ATOM 953 C C . HIS A 1 120 ? 18.178 -1.762 0.404 1.00 70.50 120 HIS A C 1
ATOM 955 O O . HIS A 1 120 ? 17.828 -1.281 -0.678 1.00 70.50 120 HIS A O 1
ATOM 961 N N . PRO A 1 121 ? 17.668 -1.326 1.570 1.00 66.88 121 PRO A N 1
ATOM 962 C CA . PRO A 1 121 ? 16.699 -0.252 1.618 1.00 66.88 121 PRO A CA 1
ATOM 963 C C . PRO A 1 121 ? 17.403 1.039 1.209 1.00 66.88 121 PRO A C 1
ATOM 965 O O . PRO A 1 121 ? 18.295 1.522 1.899 1.00 66.88 121 PRO A O 1
ATOM 968 N N . ASN A 1 122 ? 16.986 1.610 0.091 1.00 68.62 122 ASN A N 1
ATOM 969 C CA . ASN A 1 122 ? 17.368 2.958 -0.310 1.00 68.62 122 ASN A CA 1
ATOM 970 C C . ASN A 1 122 ? 16.092 3.793 -0.548 1.00 68.62 122 ASN A C 1
ATOM 972 O O . ASN A 1 122 ? 14.968 3.273 -0.545 1.00 68.62 122 ASN A O 1
ATOM 976 N N . SER A 1 123 ? 16.224 5.112 -0.663 1.00 62.00 123 SER A N 1
ATOM 977 C CA . SER A 1 123 ? 15.077 5.996 -0.902 1.00 62.00 123 SER A CA 1
ATOM 978 C C . SER A 1 123 ? 14.529 5.883 -2.324 1.00 62.00 123 SER A C 1
ATOM 980 O O . SER A 1 123 ? 13.341 6.149 -2.506 1.00 62.00 123 SER A O 1
ATOM 982 N N . SER A 1 124 ? 15.356 5.443 -3.273 1.00 71.50 124 SER A N 1
ATOM 983 C CA . SER A 1 124 ? 15.074 5.482 -4.709 1.00 71.50 124 SER A CA 1
ATOM 984 C C . SER A 1 124 ? 14.672 4.143 -5.320 1.00 71.50 124 SER A C 1
ATOM 986 O O . SER A 1 124 ? 14.478 4.092 -6.521 1.00 71.50 124 SER A O 1
ATOM 988 N N . ASN A 1 125 ? 14.579 3.045 -4.572 1.00 81.12 125 ASN A N 1
ATOM 989 C CA . ASN A 1 125 ? 14.177 1.780 -5.176 1.00 81.12 125 ASN A CA 1
ATOM 990 C C . ASN A 1 125 ? 12.698 1.796 -5.554 1.00 81.12 125 ASN A C 1
ATOM 992 O O . ASN A 1 125 ? 11.876 2.450 -4.907 1.00 81.12 125 ASN A O 1
ATOM 996 N N . GLU A 1 126 ? 12.387 1.016 -6.577 1.00 83.94 126 GLU A N 1
ATOM 997 C CA . GLU A 1 126 ? 11.060 0.919 -7.149 1.00 83.94 126 GLU A CA 1
ATOM 998 C C . GLU A 1 126 ? 10.765 -0.550 -7.444 1.00 83.94 126 GLU A C 1
ATOM 1000 O O . GLU A 1 126 ? 11.507 -1.208 -8.170 1.00 83.94 126 GLU A O 1
ATOM 1005 N N . ILE A 1 127 ? 9.682 -1.076 -6.878 1.00 87.38 127 ILE A N 1
ATOM 1006 C CA . ILE A 1 127 ? 9.037 -2.289 -7.375 1.00 87.38 127 ILE A CA 1
ATOM 1007 C C . ILE A 1 127 ? 7.687 -1.897 -7.946 1.00 87.38 127 ILE A C 1
ATOM 1009 O O . ILE A 1 127 ? 6.899 -1.206 -7.298 1.00 87.38 127 ILE A O 1
ATOM 1013 N N . VAL A 1 128 ? 7.418 -2.356 -9.160 1.00 86.94 128 VAL A N 1
ATOM 1014 C CA . VAL A 1 128 ? 6.176 -2.047 -9.857 1.00 86.94 128 VAL A CA 1
ATOM 1015 C C . VAL A 1 128 ? 5.365 -3.307 -10.088 1.00 86.94 128 VAL A C 1
ATOM 1017 O O . VAL A 1 128 ? 5.921 -4.343 -10.440 1.00 86.94 128 VAL A O 1
ATOM 1020 N N . PHE A 1 129 ? 4.049 -3.208 -9.913 1.00 88.56 129 PHE A N 1
ATOM 1021 C CA . PHE A 1 129 ? 3.093 -4.290 -10.165 1.00 88.56 129 PHE A CA 1
ATOM 1022 C C . PHE A 1 129 ? 2.102 -3.874 -11.239 1.00 88.56 129 PHE A C 1
ATOM 1024 O O . PHE A 1 129 ? 1.490 -2.806 -11.138 1.00 88.56 129 PHE A O 1
ATOM 1031 N N . LYS A 1 130 ? 1.915 -4.712 -12.258 1.00 83.44 130 LYS A N 1
ATOM 1032 C CA . LYS A 1 130 ? 0.969 -4.421 -13.338 1.00 83.44 130 LYS A CA 1
ATOM 1033 C C . LYS A 1 130 ? -0.470 -4.390 -12.801 1.00 83.44 130 LYS A C 1
ATOM 1035 O O . LYS A 1 130 ? -0.831 -5.165 -11.918 1.00 83.44 130 LYS A O 1
ATOM 1040 N N . HIS A 1 131 ? -1.296 -3.476 -13.314 1.00 79.62 131 HIS A N 1
ATOM 1041 C CA . HIS A 1 131 ? -2.734 -3.339 -13.010 1.00 79.62 131 HIS A CA 1
ATOM 1042 C C . HIS A 1 131 ? -3.115 -3.027 -11.550 1.00 79.62 131 HIS A C 1
ATOM 1044 O O . HIS A 1 131 ? -4.299 -2.868 -11.250 1.00 79.62 131 HIS A O 1
ATOM 1050 N N . GLY A 1 132 ? -2.142 -2.865 -10.654 1.00 85.62 132 GLY A N 1
ATOM 1051 C CA . GLY A 1 132 ? -2.378 -2.565 -9.246 1.00 85.62 132 GLY A CA 1
ATOM 1052 C C . GLY A 1 132 ? -2.365 -3.783 -8.326 1.00 85.62 132 GLY A C 1
ATOM 1053 O O . GLY A 1 132 ? -2.007 -4.901 -8.707 1.00 85.62 132 GLY A O 1
ATOM 1054 N N . ILE A 1 133 ? -2.722 -3.551 -7.063 1.00 90.38 133 ILE A N 1
ATOM 1055 C CA . ILE A 1 133 ? -2.701 -4.567 -6.003 1.00 90.38 133 ILE A CA 1
ATOM 1056 C C . ILE A 1 133 ? -4.035 -4.552 -5.267 1.00 90.38 133 ILE A C 1
ATOM 1058 O O . ILE A 1 133 ? -4.372 -3.565 -4.622 1.00 90.38 133 ILE A O 1
ATOM 1062 N N . SER A 1 134 ? -4.785 -5.652 -5.349 1.00 92.19 134 SER A N 1
ATOM 1063 C CA . SER A 1 134 ? -5.967 -5.846 -4.507 1.00 92.19 134 SER A CA 1
ATOM 1064 C C . SER A 1 134 ? -5.542 -6.177 -3.079 1.00 92.19 134 SER A C 1
ATOM 1066 O O . SER A 1 134 ? -4.847 -7.171 -2.870 1.00 92.19 134 SER A O 1
ATOM 1068 N N . ILE A 1 135 ? -5.995 -5.383 -2.109 1.00 93.56 135 ILE A N 1
ATOM 1069 C CA . ILE A 1 135 ? -5.735 -5.597 -0.679 1.00 93.56 135 ILE A CA 1
ATOM 1070 C C . ILE A 1 135 ? -6.541 -6.771 -0.112 1.00 93.56 135 ILE A C 1
ATOM 1072 O O . ILE A 1 135 ? -6.249 -7.225 0.983 1.00 93.56 135 ILE A O 1
ATOM 1076 N N . PHE A 1 136 ? -7.541 -7.271 -0.842 1.00 92.94 136 PHE A N 1
ATOM 1077 C CA . PHE A 1 136 ? -8.316 -8.449 -0.444 1.00 92.94 136 PHE A CA 1
ATOM 1078 C C . PHE A 1 136 ? -7.674 -9.740 -0.953 1.00 92.94 136 PHE A C 1
ATOM 1080 O O . PHE A 1 136 ? -7.576 -10.713 -0.215 1.00 92.94 136 PHE A O 1
ATOM 1087 N N . ARG A 1 137 ? -7.184 -9.741 -2.202 1.00 93.88 137 ARG A N 1
ATOM 1088 C CA . ARG A 1 137 ? -6.472 -10.896 -2.774 1.00 93.88 137 ARG A CA 1
ATOM 1089 C C . ARG A 1 137 ? -5.050 -11.035 -2.230 1.00 93.88 137 ARG A C 1
ATOM 1091 O O . ARG A 1 137 ? -4.567 -12.149 -2.067 1.00 93.88 137 ARG A O 1
ATOM 1098 N N . TYR A 1 138 ? -4.385 -9.909 -1.983 1.00 96.06 138 TYR A N 1
ATOM 1099 C CA . TYR A 1 138 ? -3.031 -9.841 -1.441 1.00 96.06 138 TYR A CA 1
ATOM 1100 C C . TYR A 1 138 ? -3.069 -9.017 -0.147 1.00 96.06 138 TYR A C 1
ATOM 1102 O O . TYR A 1 138 ? -2.812 -7.808 -0.184 1.00 96.06 138 TYR A O 1
ATOM 1110 N N . PRO A 1 139 ? -3.452 -9.633 0.986 1.00 96.19 139 PRO A N 1
ATOM 1111 C CA . PRO A 1 139 ? -3.714 -8.910 2.221 1.00 96.19 139 PRO A CA 1
ATOM 1112 C C . PRO A 1 139 ? -2.451 -8.227 2.758 1.00 96.19 139 PRO A C 1
ATOM 1114 O O . PRO A 1 139 ? -1.420 -8.885 2.921 1.00 96.19 139 PRO A O 1
ATOM 1117 N N . PRO A 1 140 ? -2.494 -6.911 3.039 1.00 96.44 140 PRO A N 1
ATOM 1118 C CA . PRO A 1 140 ? -1.364 -6.219 3.637 1.00 96.44 140 PRO A CA 1
ATOM 1119 C C . PRO A 1 140 ? -1.091 -6.763 5.037 1.00 96.44 140 PRO A C 1
ATOM 1121 O O . PRO A 1 140 ? -2.010 -7.076 5.794 1.00 96.44 140 PRO A O 1
ATOM 1124 N N . ARG A 1 141 ? 0.184 -6.830 5.427 1.00 95.56 141 ARG A N 1
ATOM 1125 C CA . ARG A 1 141 ? 0.558 -7.130 6.813 1.00 95.56 141 ARG A CA 1
ATOM 1126 C C . ARG A 1 141 ? 0.085 -6.029 7.754 1.00 95.56 141 ARG A C 1
ATOM 1128 O O . ARG A 1 141 ? -0.314 -6.331 8.873 1.00 95.56 141 ARG A O 1
ATOM 1135 N N . ARG A 1 142 ? 0.135 -4.769 7.313 1.00 96.44 142 ARG A N 1
ATOM 1136 C CA . ARG A 1 142 ? -0.265 -3.600 8.100 1.00 96.44 142 ARG A CA 1
ATOM 1137 C C . ARG A 1 142 ? -0.814 -2.505 7.198 1.00 96.44 142 ARG A C 1
ATOM 1139 O O . ARG A 1 142 ? -0.261 -2.239 6.132 1.00 96.44 142 ARG A O 1
ATOM 1146 N N . ILE A 1 143 ? -1.846 -1.832 7.683 1.00 97.00 143 ILE A N 1
ATOM 1147 C CA . ILE A 1 143 ? -2.323 -0.541 7.196 1.00 97.00 143 ILE A CA 1
ATOM 1148 C C . ILE A 1 143 ? -2.098 0.445 8.343 1.00 97.00 143 ILE A C 1
ATOM 1150 O O . ILE A 1 143 ? -2.777 0.391 9.368 1.00 97.00 143 ILE A O 1
ATOM 1154 N N . ARG A 1 144 ? -1.087 1.301 8.205 1.00 96.56 144 ARG A N 1
ATOM 1155 C CA . ARG A 1 144 ? -0.683 2.285 9.208 1.00 96.56 144 ARG A CA 1
ATOM 1156 C C . ARG A 1 144 ? -1.460 3.576 8.997 1.00 96.56 144 ARG A C 1
ATOM 1158 O O . ARG A 1 144 ? -1.351 4.219 7.957 1.00 96.56 144 ARG A O 1
ATOM 1165 N N . VAL A 1 145 ? -2.209 3.979 10.014 1.00 95.81 145 VAL A N 1
ATOM 1166 C CA . VAL A 1 145 ? -3.043 5.191 10.007 1.00 95.81 145 VAL A CA 1
ATOM 1167 C C . VAL A 1 145 ? -2.787 6.000 11.269 1.00 95.81 145 VAL A C 1
ATOM 1169 O O . VAL A 1 145 ? -2.219 5.475 12.225 1.00 95.81 145 VAL A O 1
ATOM 1172 N N . SER A 1 146 ? -3.131 7.287 11.278 1.00 94.19 146 SER A N 1
ATOM 1173 C CA . SER A 1 146 ? -3.023 8.050 12.527 1.00 94.19 146 SER A CA 1
ATOM 1174 C C . SER A 1 146 ? -4.126 7.609 13.492 1.00 94.19 146 SER A C 1
ATOM 1176 O O . SER A 1 146 ? -5.203 7.170 13.076 1.00 94.19 146 SER A O 1
ATOM 1178 N N . ALA A 1 147 ? -3.844 7.712 14.791 1.00 94.44 147 ALA A N 1
ATOM 1179 C CA . ALA A 1 147 ? -4.759 7.275 15.838 1.00 94.44 147 ALA A CA 1
ATOM 1180 C C . ALA A 1 147 ? -6.156 7.913 15.719 1.00 94.44 147 ALA A C 1
ATOM 1182 O O . ALA A 1 147 ? -7.151 7.240 15.972 1.00 94.44 147 ALA A O 1
ATOM 1183 N N . SER A 1 148 ? -6.245 9.168 15.260 1.00 94.00 148 SER A N 1
ATOM 1184 C CA . SER A 1 148 ? -7.505 9.925 15.203 1.00 94.00 148 SER A CA 1
ATOM 1185 C C . SER A 1 148 ? -8.529 9.398 14.195 1.00 94.00 148 SER A C 1
ATOM 1187 O O . SER A 1 148 ? -9.687 9.800 14.242 1.00 94.00 148 SER A O 1
ATOM 1189 N N . TRP A 1 149 ? -8.131 8.513 13.278 1.00 94.50 149 TRP A N 1
ATOM 1190 C CA . TRP A 1 149 ? -9.014 7.966 12.244 1.00 94.50 149 TRP A CA 1
ATOM 1191 C C . TRP A 1 149 ? -8.924 6.443 12.112 1.00 94.50 149 TRP A C 1
ATOM 1193 O O . TRP A 1 149 ? -9.474 5.878 11.170 1.00 94.50 149 TRP A O 1
ATOM 1203 N N . ARG A 1 150 ? -8.286 5.756 13.072 1.00 96.81 150 ARG A N 1
ATOM 1204 C CA . ARG A 1 150 ? -8.200 4.288 13.084 1.00 96.81 150 ARG A CA 1
ATOM 1205 C C . ARG A 1 150 ? -9.577 3.625 13.097 1.00 96.81 150 ARG A C 1
ATOM 1207 O O . ARG A 1 150 ? -9.846 2.776 12.252 1.00 96.81 150 ARG A O 1
ATOM 1214 N N . GLU A 1 151 ? -10.440 4.024 14.028 1.00 97.62 151 GLU A N 1
ATOM 1215 C CA . GLU A 1 151 ? -11.775 3.425 14.172 1.00 97.62 151 GLU A CA 1
ATOM 1216 C C . GLU A 1 151 ? -12.650 3.673 12.944 1.00 97.62 151 GLU A C 1
ATOM 1218 O O . GLU A 1 151 ? -13.398 2.797 12.517 1.00 97.62 151 GLU A O 1
ATOM 1223 N N . GLU A 1 152 ? -12.499 4.833 12.307 1.00 97.56 152 GLU A N 1
ATOM 1224 C CA . GLU A 1 152 ? -13.208 5.142 11.068 1.00 97.56 152 GLU A CA 1
ATOM 1225 C C . GLU A 1 152 ? -12.760 4.235 9.912 1.00 97.56 152 GLU A C 1
ATOM 1227 O O . GLU A 1 152 ? -13.597 3.738 9.161 1.00 97.56 152 GLU A O 1
ATOM 1232 N N . VAL A 1 153 ? -11.457 3.949 9.805 1.00 97.44 153 VAL A N 1
ATOM 1233 C CA . VAL A 1 153 ? -10.907 3.029 8.794 1.00 97.44 153 VAL A CA 1
ATOM 1234 C C . VAL A 1 153 ? -11.409 1.603 9.009 1.00 97.44 153 VAL A C 1
ATOM 1236 O O . VAL A 1 153 ? -11.806 0.946 8.047 1.00 97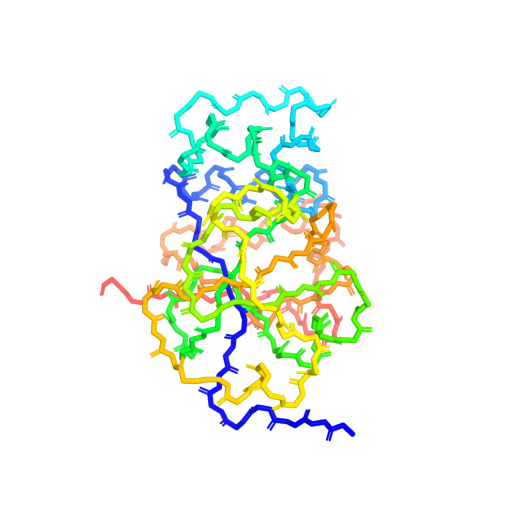.44 153 VAL A O 1
ATOM 1239 N N . ILE A 1 154 ? -11.441 1.131 10.258 1.00 98.31 154 ILE A N 1
ATOM 1240 C CA . ILE A 1 154 ? -12.037 -0.168 10.611 1.00 98.31 154 ILE A CA 1
ATOM 1241 C C . ILE A 1 154 ? -13.531 -0.175 10.245 1.00 98.31 154 ILE A C 1
ATOM 1243 O O . ILE A 1 154 ? -14.028 -1.144 9.668 1.00 98.31 154 ILE A O 1
ATOM 1247 N N . GLY A 1 155 ? -14.236 0.928 10.513 1.00 98.00 155 GLY A N 1
ATOM 1248 C CA . GLY A 1 155 ? -15.631 1.130 10.130 1.00 98.00 155 GLY A CA 1
ATOM 1249 C C . GLY A 1 155 ? -15.874 1.000 8.625 1.00 98.00 155 GLY A C 1
ATOM 1250 O O . GLY A 1 155 ? -16.854 0.377 8.225 1.00 98.00 155 GLY A O 1
ATOM 1251 N N . TRP A 1 156 ? -14.969 1.501 7.778 1.00 97.50 156 TRP A N 1
ATOM 1252 C CA . TRP A 1 156 ? -15.090 1.351 6.322 1.00 97.50 156 TRP A CA 1
ATOM 1253 C C . TRP A 1 156 ? -15.011 -0.107 5.863 1.00 97.50 156 TRP A C 1
ATOM 1255 O O . TRP A 1 156 ? -15.767 -0.498 4.979 1.00 97.50 156 TRP A O 1
ATOM 1265 N N . PHE A 1 157 ? -14.147 -0.928 6.466 1.00 97.56 157 PHE A N 1
ATOM 1266 C CA . PHE A 1 157 ? -14.119 -2.366 6.172 1.00 97.56 157 PHE A CA 1
ATOM 1267 C C . PHE A 1 157 ? -15.414 -3.055 6.617 1.00 97.56 157 PHE A C 1
ATOM 1269 O O . PHE A 1 157 ? -16.008 -3.806 5.844 1.00 97.56 157 PHE A O 1
ATOM 1276 N N . LYS A 1 158 ? -15.912 -2.737 7.819 1.00 96.94 158 LYS A N 1
ATOM 1277 C CA . LYS A 1 158 ? -17.195 -3.264 8.319 1.00 96.94 158 LYS A CA 1
ATOM 1278 C C . LYS A 1 158 ? -18.361 -2.890 7.405 1.00 96.94 158 LYS A C 1
ATOM 1280 O O . LYS A 1 158 ? -19.214 -3.731 7.137 1.00 96.94 158 LYS A O 1
ATOM 1285 N N . GLN A 1 159 ? -18.368 -1.667 6.876 1.00 96.50 159 GLN A N 1
ATOM 1286 C CA . GLN A 1 159 ? -19.392 -1.183 5.950 1.00 96.50 159 GLN A CA 1
ATOM 1287 C C . GLN A 1 159 ? -19.486 -2.030 4.671 1.00 96.50 159 GLN A C 1
ATOM 1289 O O . GLN A 1 159 ? -20.580 -2.216 4.147 1.00 96.50 159 GLN A O 1
ATOM 1294 N N . ILE A 1 160 ? -18.363 -2.561 4.184 1.00 94.38 160 ILE A N 1
ATOM 1295 C CA . ILE A 1 160 ? -18.326 -3.455 3.015 1.00 94.38 160 ILE A CA 1
ATOM 1296 C C . ILE A 1 160 ? -18.375 -4.945 3.399 1.00 94.38 160 ILE A C 1
ATOM 1298 O O . ILE A 1 160 ? -18.099 -5.803 2.565 1.00 94.38 160 ILE A O 1
ATOM 1302 N N . GLY A 1 161 ? -18.693 -5.266 4.658 1.00 96.25 161 GLY A N 1
ATOM 1303 C CA . GLY A 1 161 ? -18.798 -6.641 5.153 1.00 96.25 161 GLY A CA 1
ATOM 1304 C C . GLY A 1 161 ? -17.459 -7.361 5.347 1.00 96.25 161 GLY A C 1
ATOM 1305 O O . GLY A 1 161 ? -17.439 -8.580 5.494 1.00 96.25 161 GLY A O 1
ATOM 1306 N N . VAL A 1 162 ? -16.337 -6.637 5.353 1.00 96.12 162 VAL A N 1
ATOM 1307 C CA . VAL A 1 162 ? -14.999 -7.207 5.546 1.00 96.12 162 VAL A CA 1
ATOM 1308 C C . VAL A 1 162 ? -14.603 -7.096 7.015 1.00 96.12 162 VAL A C 1
ATOM 1310 O O . VAL A 1 162 ? -14.429 -6.003 7.547 1.00 96.12 162 VAL A O 1
ATOM 1313 N N . THR A 1 163 ? -14.428 -8.240 7.671 1.00 96.44 163 THR A N 1
ATOM 1314 C CA . THR A 1 163 ? -13.975 -8.333 9.073 1.00 96.44 163 THR A CA 1
ATOM 1315 C C . THR A 1 163 ? -12.541 -8.842 9.206 1.00 96.44 163 THR A C 1
ATOM 1317 O O . THR A 1 163 ? -11.925 -8.685 10.257 1.00 96.44 163 THR A O 1
ATOM 1320 N N . GLN A 1 164 ? -11.977 -9.404 8.134 1.00 97.25 164 GLN A N 1
ATOM 1321 C CA . GLN A 1 164 ? -10.629 -9.968 8.097 1.00 97.25 164 GLN A CA 1
ATOM 1322 C C . GLN A 1 164 ? -9.939 -9.698 6.754 1.00 97.25 164 GLN A C 1
ATOM 1324 O O . GLN A 1 164 ? -10.585 -9.635 5.708 1.00 97.25 164 GLN A O 1
ATOM 1329 N N . LEU A 1 165 ? -8.615 -9.543 6.786 1.00 95.75 165 LEU A N 1
ATOM 1330 C CA . LEU A 1 165 ? -7.746 -9.423 5.616 1.00 95.75 165 LEU A CA 1
ATOM 1331 C C . LEU A 1 165 ? -6.771 -10.601 5.608 1.00 95.75 165 LEU A C 1
ATOM 1333 O O . LEU A 1 165 ? -5.789 -10.625 6.351 1.00 95.75 165 LEU A O 1
ATOM 1337 N N . GLY A 1 166 ? -7.048 -11.576 4.742 1.00 93.38 166 GLY A N 1
ATOM 1338 C CA . GLY A 1 166 ? -6.420 -12.889 4.829 1.00 93.38 166 GLY A CA 1
ATOM 1339 C C . GLY A 1 166 ? -6.972 -13.653 6.028 1.00 93.38 166 GLY A C 1
ATOM 1340 O O . GLY A 1 166 ? -8.182 -13.767 6.184 1.00 93.38 166 GLY A O 1
ATOM 1341 N N . ASP A 1 167 ? -6.075 -14.140 6.870 1.00 94.56 167 ASP A N 1
ATOM 1342 C CA . ASP A 1 167 ? -6.339 -14.887 8.101 1.00 94.56 167 ASP A CA 1
ATOM 1343 C C . ASP A 1 167 ? -6.380 -14.006 9.362 1.00 94.56 167 ASP A C 1
ATOM 1345 O O . ASP A 1 167 ? -6.465 -14.521 10.474 1.00 94.56 167 ASP A O 1
ATOM 1349 N N . ARG A 1 168 ? -6.295 -12.677 9.206 1.00 97.06 168 ARG A N 1
ATOM 1350 C CA . ARG A 1 168 ? -6.160 -11.734 10.324 1.00 97.06 168 ARG A CA 1
ATOM 1351 C C . ARG A 1 168 ? -7.343 -10.776 10.414 1.00 97.06 168 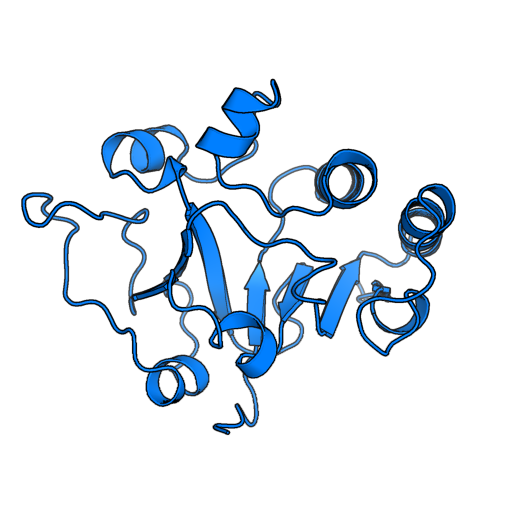ARG A C 1
ATOM 1353 O O . ARG A 1 168 ? -7.726 -10.214 9.382 1.00 97.06 168 ARG A O 1
ATOM 1360 N N . PRO A 1 169 ? -7.881 -10.518 11.619 1.00 98.1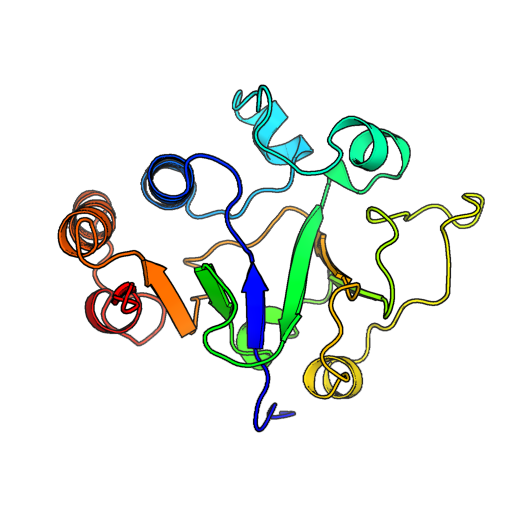2 169 PRO A N 1
ATOM 1361 C CA . PRO A 1 169 ? -8.882 -9.481 11.836 1.00 98.12 169 PRO A CA 1
ATOM 1362 C C . PRO A 1 169 ? -8.426 -8.117 11.313 1.00 98.12 169 PRO A C 1
ATOM 1364 O O . PRO A 1 169 ? -7.251 -7.748 11.417 1.00 98.12 169 PRO A O 1
ATOM 1367 N N . VAL A 1 170 ? -9.361 -7.330 10.781 1.00 97.88 170 VAL A N 1
ATOM 1368 C CA . VAL A 1 170 ? -9.076 -5.965 10.305 1.00 97.88 170 VAL A CA 1
ATOM 1369 C C . VAL A 1 170 ? -8.472 -5.112 11.422 1.00 97.88 170 VAL A C 1
ATOM 1371 O O . VAL A 1 170 ? -7.554 -4.336 11.169 1.00 97.88 170 VAL A O 1
ATOM 1374 N N . GLU A 1 171 ? -8.929 -5.285 12.660 1.00 97.44 171 GLU A N 1
ATOM 1375 C CA . GLU A 1 171 ? -8.439 -4.587 13.848 1.00 97.44 171 GLU A CA 1
ATOM 1376 C C . GLU A 1 171 ? -6.945 -4.838 14.125 1.00 97.44 171 GLU A C 1
ATOM 1378 O O . GLU A 1 171 ? -6.273 -3.959 14.673 1.00 97.44 171 GLU A O 1
ATOM 1383 N N . GLU A 1 172 ? -6.411 -5.997 13.730 1.00 97.44 172 GLU A N 1
ATOM 1384 C CA . GLU A 1 172 ? -4.985 -6.327 13.854 1.00 97.44 172 GLU A CA 1
ATOM 1385 C C . GLU A 1 172 ? -4.158 -5.772 12.690 1.00 97.44 172 GLU A C 1
ATOM 1387 O O . GLU A 1 172 ? -2.997 -5.391 12.861 1.00 97.44 172 GLU A O 1
ATOM 1392 N N . VAL A 1 173 ? -4.746 -5.716 11.492 1.00 97.44 173 VAL A N 1
ATOM 1393 C CA . VAL A 1 173 ? -4.073 -5.196 10.296 1.00 97.44 173 VAL A CA 1
ATOM 1394 C C . VAL A 1 173 ? -4.036 -3.667 10.300 1.00 97.44 173 VAL A C 1
ATOM 1396 O O . VAL A 1 173 ? -3.025 -3.079 9.907 1.00 97.44 173 VAL A O 1
ATOM 1399 N N . VAL A 1 174 ? -5.102 -3.004 10.753 1.00 97.56 174 VAL A N 1
ATOM 1400 C CA . VAL A 1 174 ? -5.194 -1.541 10.839 1.00 97.56 174 VAL A CA 1
ATOM 1401 C C . VAL A 1 174 ? -4.594 -1.064 12.161 1.00 97.56 174 VAL A C 1
ATOM 1403 O O . VAL A 1 174 ? -5.212 -1.129 13.228 1.00 97.56 174 VAL A O 1
ATOM 1406 N N . VAL A 1 175 ? -3.377 -0.532 12.084 1.00 96.25 175 VAL A N 1
ATOM 1407 C CA . VAL A 1 175 ? -2.598 -0.114 13.253 1.00 96.25 175 VAL A CA 1
ATOM 1408 C C . VAL A 1 175 ? -2.447 1.403 13.302 1.00 96.25 175 VAL A C 1
ATOM 1410 O O . VAL A 1 175 ? -2.184 2.057 12.288 1.00 96.25 175 VAL A O 1
ATOM 1413 N N . ALA A 1 176 ? -2.577 1.968 14.501 1.00 93.06 176 ALA A N 1
ATOM 1414 C CA . ALA A 1 176 ? -2.226 3.361 14.732 1.00 93.06 176 ALA A CA 1
ATOM 1415 C C . ALA A 1 176 ? -0.696 3.513 14.727 1.00 93.06 176 ALA A C 1
ATOM 1417 O O . ALA A 1 176 ? 0.010 2.702 15.329 1.00 93.06 176 ALA A O 1
ATOM 1418 N N . HIS A 1 177 ? -0.171 4.547 14.073 1.00 81.00 177 HIS A N 1
ATOM 1419 C CA . HIS A 1 177 ? 1.189 5.012 14.338 1.00 81.00 177 HIS A CA 1
ATOM 1420 C C . HIS A 1 177 ? 1.154 6.203 15.294 1.00 81.00 177 HIS A C 1
ATOM 1422 O O . HIS A 1 177 ? 0.268 7.053 15.189 1.00 81.00 177 HIS A O 1
ATOM 1428 N N . GLY A 1 178 ? 2.103 6.226 16.237 1.00 58.38 178 GLY A N 1
ATOM 1429 C CA . GLY A 1 178 ? 2.366 7.405 17.059 1.00 58.38 178 GLY A CA 1
ATOM 1430 C C . GLY A 1 178 ? 2.728 8.587 16.163 1.00 58.38 178 GLY A C 1
ATOM 1431 O O . GLY A 1 178 ? 3.340 8.380 15.109 1.00 58.38 178 GLY A O 1
ATOM 1432 N N . GLY A 1 179 ? 2.264 9.776 16.553 1.00 42.22 179 GLY A N 1
ATOM 1433 C CA . GLY A 1 179 ? 2.636 11.035 15.905 1.00 42.22 179 GLY A CA 1
ATOM 1434 C C . GLY A 1 179 ? 4.134 11.286 15.948 1.00 42.22 179 GLY A C 1
ATOM 1435 O O . GLY A 1 179 ? 4.792 10.751 16.869 1.00 42.22 179 GLY A O 1
#